Protein AF-A0A1C4XH83-F1 (afdb_monomer_lite)

Radius of gyration: 14.38 Å; chains: 1; bounding box: 30×36×40 Å

Organism: NCBI:txid262898

pLDDT: mean 74.83, std 14.39, range [38.75, 95.5]

Structure (mmCIF, N/CA/C/O backbone):
data_AF-A0A1C4XH83-F1
#
_entry.id   AF-A0A1C4XH83-F1
#
loop_
_atom_site.group_PDB
_atom_site.id
_atom_site.type_symbol
_atom_site.label_atom_id
_atom_site.label_alt_id
_atom_site.label_comp_id
_atom_site.label_asym_id
_atom_site.label_entity_id
_atom_site.label_seq_id
_atom_site.pdbx_PDB_ins_code
_atom_site.Cartn_x
_atom_site.Cartn_y
_atom_site.Cartn_z
_atom_site.occupancy
_atom_site.B_iso_or_equiv
_atom_site.auth_seq_id
_atom_site.auth_comp_id
_atom_site.auth_asym_id
_atom_site.auth_atom_id
_atom_site.pdbx_PDB_model_num
ATOM 1 N N . MET A 1 1 ? -6.998 15.436 -4.321 1.00 38.75 1 MET A N 1
ATOM 2 C CA . MET A 1 1 ? -6.525 14.911 -5.620 1.00 38.75 1 MET A CA 1
ATOM 3 C C . MET A 1 1 ? -5.027 15.148 -5.664 1.00 38.75 1 MET A C 1
ATOM 5 O O . MET A 1 1 ? -4.623 16.292 -5.819 1.00 38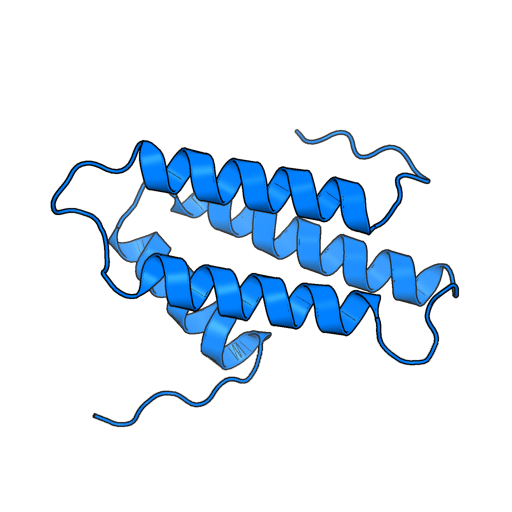.75 1 MET A O 1
ATOM 9 N N . LEU A 1 2 ? -4.226 14.116 -5.385 1.00 40.78 2 LEU A N 1
ATOM 10 C CA . LEU A 1 2 ? -2.765 14.220 -5.368 1.00 40.78 2 LEU A CA 1
ATOM 11 C C . LEU A 1 2 ? -2.278 14.471 -6.800 1.00 40.78 2 LEU A C 1
ATOM 13 O O . LEU A 1 2 ? -2.360 13.585 -7.651 1.00 40.78 2 LEU A O 1
ATOM 17 N N . GLN A 1 3 ? -1.849 15.702 -7.079 1.00 44.22 3 GLN A N 1
ATOM 18 C CA . GLN A 1 3 ? -1.172 16.038 -8.325 1.00 44.22 3 GLN A CA 1
ATOM 19 C C . GLN A 1 3 ? 0.268 15.560 -8.208 1.00 44.22 3 GLN A C 1
ATOM 21 O O . GLN A 1 3 ? 1.104 16.228 -7.617 1.00 44.22 3 GLN A O 1
ATOM 26 N N . VAL A 1 4 ? 0.532 14.369 -8.732 1.00 47.75 4 VAL A N 1
ATOM 27 C CA . VAL A 1 4 ? 1.896 13.862 -8.845 1.00 47.75 4 VAL A CA 1
ATOM 28 C C . VAL A 1 4 ? 2.421 14.279 -10.208 1.00 47.75 4 VAL A C 1
ATOM 30 O O . VAL A 1 4 ? 1.973 13.743 -11.223 1.00 47.75 4 VAL A O 1
ATOM 33 N N . GLU A 1 5 ? 3.312 15.268 -10.217 1.00 44.59 5 GLU A N 1
ATOM 34 C CA . GLU A 1 5 ? 4.002 15.717 -11.423 1.00 44.59 5 GLU A CA 1
ATOM 35 C C . GLU A 1 5 ? 4.884 14.598 -11.999 1.00 44.59 5 GLU A C 1
ATOM 37 O O . GLU A 1 5 ? 5.463 13.771 -11.287 1.00 44.59 5 GLU A O 1
ATOM 42 N N . GLU A 1 6 ? 4.941 14.556 -13.326 1.00 41.38 6 GLU A N 1
ATOM 43 C CA . GLU A 1 6 ? 5.699 13.583 -14.102 1.00 41.38 6 GLU A CA 1
ATOM 44 C C . GLU A 1 6 ? 7.204 13.828 -13.884 1.00 41.38 6 GLU A C 1
ATOM 46 O O . GLU A 1 6 ? 7.745 14.840 -14.323 1.00 41.38 6 GLU A O 1
ATOM 51 N N . GLY A 1 7 ? 7.871 12.926 -13.151 1.00 48.84 7 GLY A N 1
ATOM 52 C CA . GLY A 1 7 ? 9.308 13.015 -12.847 1.00 48.84 7 GLY A CA 1
ATOM 53 C C . GLY A 1 7 ? 9.681 13.110 -11.364 1.00 48.84 7 GLY A C 1
ATOM 54 O O . GLY A 1 7 ? 10.866 13.239 -11.056 1.00 48.84 7 GLY A O 1
ATOM 55 N N . TRP A 1 8 ? 8.721 13.031 -10.437 1.00 46.38 8 TRP A N 1
ATOM 56 C CA . TRP A 1 8 ? 9.055 12.963 -9.011 1.00 46.38 8 TRP A CA 1
ATOM 57 C C . TRP A 1 8 ? 9.791 11.650 -8.681 1.00 46.38 8 TRP A C 1
ATOM 59 O O . TRP A 1 8 ? 9.350 10.595 -9.151 1.00 46.38 8 TRP A O 1
ATOM 69 N N . PRO A 1 9 ? 10.888 11.665 -7.894 1.00 55.53 9 PRO A N 1
ATOM 70 C CA . PRO A 1 9 ? 11.553 10.438 -7.485 1.00 55.53 9 PRO A CA 1
ATOM 71 C C . PRO A 1 9 ? 10.555 9.531 -6.765 1.00 55.53 9 PRO A C 1
ATOM 73 O O . PRO A 1 9 ? 9.911 9.937 -5.802 1.00 55.53 9 PRO A O 1
ATOM 76 N N . THR A 1 10 ? 10.453 8.290 -7.230 1.00 58.44 10 THR A N 1
ATOM 77 C CA . THR A 1 10 ? 9.595 7.195 -6.737 1.00 58.44 10 THR A CA 1
ATOM 78 C C . THR A 1 10 ? 9.553 7.105 -5.205 1.00 58.44 10 THR A C 1
ATOM 80 O O . THR A 1 10 ? 8.520 6.814 -4.610 1.00 58.44 10 THR A O 1
ATOM 83 N N . TYR A 1 11 ? 10.684 7.426 -4.576 1.00 57.53 11 TYR A N 1
ATOM 84 C CA . TYR A 1 11 ?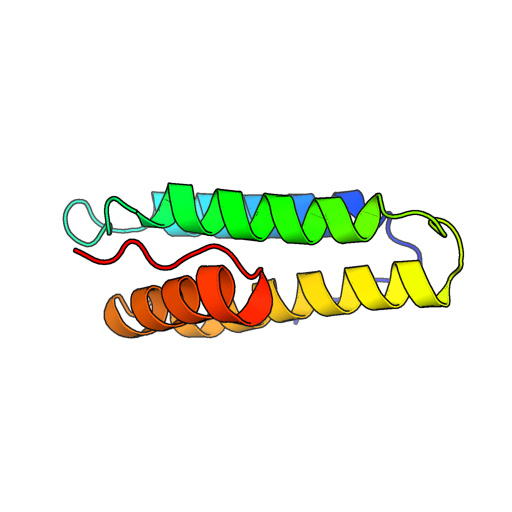 10.896 7.429 -3.135 1.00 57.53 11 TYR A CA 1
ATOM 85 C C . TYR A 1 11 ? 10.130 8.537 -2.385 1.00 57.53 11 TYR A C 1
ATOM 87 O O . TYR A 1 11 ? 9.585 8.278 -1.314 1.00 57.53 11 TYR A O 1
ATOM 95 N N . ASP A 1 12 ? 10.026 9.746 -2.944 1.00 59.91 12 ASP A N 1
ATOM 96 C CA . ASP A 1 12 ? 9.389 10.891 -2.275 1.00 59.91 12 ASP A CA 1
ATOM 97 C C . ASP A 1 12 ? 7.864 10.725 -2.205 1.00 59.91 12 ASP A C 1
ATOM 99 O O . ASP A 1 12 ? 7.252 10.977 -1.167 1.00 59.91 12 ASP A O 1
ATOM 103 N N . ALA A 1 13 ? 7.251 10.199 -3.272 1.00 58.09 13 ALA A N 1
ATOM 104 C CA . ALA A 1 13 ? 5.825 9.863 -3.289 1.00 58.09 13 ALA A CA 1
ATOM 105 C C . ALA A 1 13 ? 5.481 8.770 -2.263 1.00 58.09 13 ALA A C 1
ATOM 107 O O . ALA A 1 13 ? 4.424 8.800 -1.629 1.00 58.09 13 ALA A O 1
ATOM 108 N N . GLY A 1 14 ? 6.393 7.817 -2.075 1.00 62.94 14 GLY A N 1
ATOM 109 C CA . GLY A 1 14 ? 6.251 6.821 -1.032 1.00 62.94 14 GLY A CA 1
ATOM 110 C C . GLY A 1 14 ? 6.374 7.417 0.373 1.00 62.94 14 GLY A C 1
ATOM 111 O O . GLY A 1 14 ? 5.569 7.092 1.244 1.00 62.94 14 GLY A O 1
ATOM 112 N N . LEU A 1 15 ? 7.332 8.318 0.607 1.00 66.25 15 LEU A N 1
ATOM 113 C CA . LEU A 1 15 ? 7.472 8.992 1.902 1.00 66.25 15 LEU A CA 1
ATOM 114 C C . LEU A 1 15 ? 6.227 9.806 2.272 1.00 66.25 15 LEU A C 1
ATOM 116 O O . LEU A 1 15 ? 5.814 9.784 3.432 1.00 66.25 15 LEU A O 1
ATOM 120 N N . GLU A 1 16 ? 5.594 10.479 1.309 1.00 67.25 16 GLU A N 1
ATOM 121 C CA . GLU A 1 16 ? 4.313 11.155 1.546 1.00 67.25 16 GLU A CA 1
ATOM 122 C C . GLU A 1 16 ? 3.211 10.166 1.943 1.00 67.25 16 GLU A C 1
ATOM 124 O O . GLU A 1 16 ? 2.472 10.419 2.897 1.00 67.25 16 GLU A O 1
ATOM 129 N N . PHE A 1 17 ? 3.122 9.013 1.271 1.00 65.12 17 PHE A N 1
ATOM 130 C CA . PHE A 1 17 ? 2.156 7.976 1.628 1.00 65.12 17 PHE A CA 1
ATOM 131 C C . PHE A 1 17 ? 2.392 7.426 3.040 1.00 65.12 17 PHE A C 1
ATOM 133 O O . PHE A 1 17 ? 1.455 7.346 3.840 1.00 65.12 17 PHE A O 1
ATOM 140 N N . GLN A 1 18 ? 3.642 7.104 3.375 1.00 67.81 18 GLN A N 1
ATOM 141 C CA . GLN A 1 18 ? 4.010 6.645 4.710 1.00 67.81 18 GLN A CA 1
ATOM 142 C C . GLN A 1 18 ? 3.677 7.708 5.767 1.00 67.81 18 GLN A C 1
ATOM 144 O O . GLN A 1 18 ? 3.115 7.378 6.811 1.00 67.81 18 GLN A O 1
ATOM 149 N N . GLY A 1 19 ? 3.951 8.983 5.482 1.00 70.31 19 GLY A N 1
ATOM 150 C CA . GLY A 1 19 ? 3.594 10.104 6.349 1.00 70.31 19 GLY A CA 1
ATOM 151 C C . GLY A 1 19 ? 2.088 10.197 6.603 1.00 70.31 19 GLY A C 1
ATOM 152 O O . GLY A 1 19 ? 1.670 10.301 7.755 1.00 70.31 19 GLY A O 1
ATOM 153 N N . LEU A 1 20 ? 1.266 10.086 5.556 1.00 66.69 20 LEU A N 1
ATOM 154 C CA . LEU A 1 20 ? -0.197 10.108 5.669 1.00 66.69 20 LEU A CA 1
ATOM 155 C C . LEU A 1 20 ? -0.737 8.913 6.465 1.00 66.69 20 LEU A C 1
ATOM 157 O O . LEU A 1 20 ? -1.600 9.090 7.326 1.00 66.69 20 LEU A O 1
ATOM 161 N N . ALA A 1 21 ? -0.207 7.710 6.231 1.00 64.44 21 ALA A N 1
ATOM 162 C CA . ALA A 1 21 ? -0.595 6.514 6.974 1.00 64.44 21 ALA A CA 1
ATOM 163 C C . ALA A 1 21 ? -0.233 6.627 8.467 1.00 64.44 21 ALA A C 1
ATOM 165 O O . ALA A 1 21 ? -1.050 6.302 9.330 1.00 64.44 21 ALA A O 1
ATOM 166 N N . VAL A 1 22 ? 0.958 7.146 8.786 1.00 67.88 22 VAL A N 1
ATOM 167 C CA . VAL A 1 22 ? 1.405 7.383 10.169 1.00 67.88 22 VAL A CA 1
ATOM 168 C C . VAL A 1 22 ? 0.575 8.468 10.856 1.00 67.88 22 VAL A C 1
ATOM 170 O O . VAL A 1 22 ? 0.170 8.276 12.004 1.00 67.88 22 VAL A O 1
ATOM 173 N N . SER A 1 23 ? 0.263 9.567 10.165 1.00 67.38 23 SER A N 1
ATOM 174 C CA . SER A 1 23 ? -0.618 10.614 10.693 1.00 67.38 23 SER A CA 1
ATOM 175 C C . SER A 1 23 ? -2.008 10.067 11.014 1.00 67.38 23 SER A C 1
ATOM 177 O O . SER A 1 23 ? -2.474 10.226 12.142 1.00 67.38 23 SER A O 1
ATOM 179 N N . ALA A 1 24 ? -2.628 9.327 10.093 1.00 63.84 24 ALA A N 1
ATOM 180 C CA . ALA A 1 24 ? -3.946 8.741 10.323 1.00 63.84 24 ALA A CA 1
ATOM 181 C C . ALA A 1 24 ? -3.958 7.732 11.490 1.00 63.84 24 ALA A C 1
ATOM 183 O O . ALA A 1 24 ? -4.894 7.696 12.292 1.00 63.84 24 ALA A O 1
ATOM 184 N N . MET A 1 25 ? -2.884 6.950 11.654 1.00 64.06 25 MET A N 1
ATOM 185 C CA . MET A 1 25 ? -2.717 6.089 12.830 1.00 64.06 25 MET A CA 1
ATOM 186 C C . MET A 1 25 ? -2.619 6.892 14.132 1.00 64.06 25 MET A C 1
ATOM 188 O O . MET A 1 25 ? -3.170 6.473 15.147 1.00 64.06 25 MET A O 1
ATOM 192 N N . SER A 1 26 ? -1.929 8.036 14.121 1.00 64.44 26 SER A N 1
ATOM 193 C CA . SER A 1 26 ? -1.769 8.886 15.309 1.00 64.44 26 SER A CA 1
ATOM 194 C C . SER A 1 26 ? -3.060 9.594 15.735 1.00 64.44 26 SER A C 1
ATOM 196 O O . SER A 1 26 ? -3.233 9.898 16.915 1.00 64.44 26 SER A O 1
ATOM 198 N N . GLU A 1 27 ? -3.978 9.805 14.792 1.00 66.25 27 GLU A N 1
ATOM 199 C CA . GLU A 1 27 ? -5.296 10.409 15.015 1.00 66.25 27 GLU A CA 1
ATOM 200 C C . GLU A 1 27 ? -6.360 9.380 15.432 1.00 66.25 27 GLU A C 1
ATOM 202 O O . GLU A 1 27 ? -7.417 9.753 15.943 1.00 66.25 27 GLU A O 1
ATOM 207 N N . THR A 1 28 ? -6.076 8.080 15.283 1.00 63.38 28 THR A N 1
ATOM 208 C CA . THR A 1 28 ? -7.000 7.006 15.670 1.00 63.38 28 THR A CA 1
ATOM 209 C C . THR A 1 28 ? -7.180 6.971 17.199 1.00 63.38 28 THR A C 1
ATOM 211 O O . THR A 1 28 ? -6.193 6.837 17.934 1.00 63.38 28 THR A O 1
ATOM 214 N N . PRO A 1 29 ? -8.421 7.040 17.725 1.00 64.56 29 PRO A N 1
ATOM 215 C CA . PRO A 1 29 ? -8.679 6.986 19.161 1.00 64.56 29 PRO A CA 1
ATOM 216 C C . PRO A 1 29 ? -8.101 5.731 19.833 1.00 64.56 29 PRO A C 1
ATOM 218 O O . PRO A 1 29 ? -8.184 4.614 19.314 1.00 64.56 29 PRO A O 1
ATOM 221 N N . LYS A 1 30 ? -7.552 5.893 21.047 1.00 57.41 30 LYS A N 1
ATOM 222 C CA . LYS A 1 30 ? -7.087 4.762 21.870 1.00 57.41 30 LYS A CA 1
ATOM 223 C C . LYS A 1 30 ? -8.231 3.764 22.089 1.00 57.41 30 LYS A C 1
ATOM 225 O O . LYS A 1 30 ? -9.190 4.081 22.784 1.00 57.41 30 LYS A O 1
ATOM 230 N N . GLY A 1 31 ? -8.080 2.552 21.553 1.00 60.22 31 GLY A N 1
ATOM 231 C CA . GLY A 1 31 ? -9.059 1.461 21.662 1.00 60.22 31 GLY A CA 1
ATOM 232 C C . GLY A 1 31 ? -9.667 1.018 20.328 1.00 60.22 31 GLY A C 1
ATOM 233 O O . GLY A 1 31 ? -10.136 -0.110 20.240 1.00 60.22 31 GLY A O 1
ATOM 234 N N . GLU A 1 32 ? -9.584 1.845 19.283 1.00 62.03 32 GLU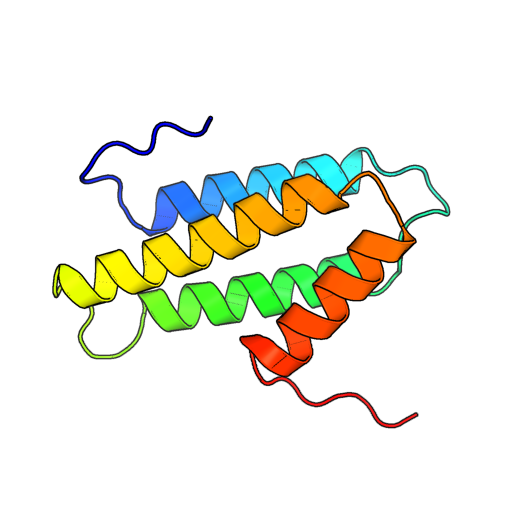 A N 1
ATOM 235 C CA . GLU A 1 32 ? -9.979 1.491 17.902 1.00 62.03 32 GLU A CA 1
ATOM 236 C C . GLU A 1 32 ? -8.793 1.032 17.041 1.00 62.03 32 GLU A C 1
ATOM 238 O O . GLU A 1 32 ? -8.921 0.698 15.861 1.00 62.03 32 GLU A O 1
ATOM 243 N N . TYR A 1 33 ? -7.618 1.025 17.660 1.00 60.19 33 TYR A N 1
ATOM 244 C CA . TYR A 1 33 ? -6.371 0.574 17.086 1.00 60.19 33 TYR A CA 1
ATOM 245 C C . TYR A 1 33 ? -6.351 -0.951 17.014 1.00 60.19 33 TYR A C 1
ATOM 247 O O . TYR A 1 33 ? -6.306 -1.623 18.049 1.00 60.19 33 TYR A O 1
ATOM 255 N N . LEU A 1 34 ? -6.339 -1.509 15.804 1.00 62.34 34 LEU A N 1
ATOM 256 C CA . LEU A 1 34 ? -6.009 -2.919 15.640 1.00 62.34 34 LEU A CA 1
ATOM 257 C C . LEU A 1 34 ? -4.508 -3.072 15.934 1.00 62.34 34 LEU A C 1
ATOM 259 O O . LEU A 1 34 ? -3.696 -2.407 15.286 1.00 62.34 34 LEU A O 1
ATOM 263 N N . PRO A 1 35 ? -4.101 -3.932 16.888 1.00 64.00 35 PRO A N 1
ATOM 264 C CA . PRO A 1 35 ? -2.692 -4.100 17.253 1.00 64.00 35 PRO A CA 1
ATOM 265 C C . PRO A 1 35 ? -1.790 -4.462 16.067 1.00 64.00 35 PRO A C 1
ATOM 267 O O . PRO A 1 35 ? -0.594 -4.184 16.097 1.00 64.00 35 PRO A O 1
ATOM 270 N N . SER A 1 36 ? -2.367 -5.069 15.028 1.00 73.94 36 SER A N 1
ATOM 271 C CA . SER A 1 36 ? -1.692 -5.481 13.801 1.00 73.94 36 SER A CA 1
ATOM 272 C C . SER A 1 36 ? -1.571 -4.382 12.742 1.00 73.94 36 SER A C 1
ATOM 274 O O . SER A 1 36 ? -0.784 -4.566 11.817 1.00 73.94 36 SER A O 1
ATOM 276 N N . THR A 1 37 ? -2.276 -3.245 12.854 1.00 77.88 37 THR A N 1
ATOM 277 C CA . THR A 1 37 ? -2.274 -2.190 11.820 1.00 77.88 37 THR A CA 1
ATOM 278 C C . THR A 1 37 ? -0.870 -1.714 11.439 1.00 77.88 37 THR A C 1
ATOM 280 O O . THR A 1 37 ? -0.565 -1.713 10.248 1.00 77.88 37 THR A O 1
ATOM 283 N N . PRO A 1 38 ? 0.034 -1.369 12.378 1.00 77.00 38 PRO A N 1
ATOM 284 C CA . PRO A 1 38 ? 1.377 -0.919 12.003 1.00 77.00 38 PRO A CA 1
ATOM 285 C C . PRO A 1 38 ? 2.196 -2.020 11.351 1.00 77.00 38 PRO A C 1
ATOM 287 O O . PRO A 1 38 ? 2.957 -1.756 10.430 1.00 77.00 38 PRO A O 1
ATOM 290 N N . THR A 1 39 ? 2.060 -3.257 11.832 1.00 83.06 39 THR A N 1
ATOM 291 C CA . THR A 1 39 ? 2.762 -4.400 11.250 1.00 83.06 39 THR A CA 1
ATOM 292 C C . THR A 1 39 ? 2.305 -4.620 9.814 1.00 83.06 39 THR A C 1
ATOM 294 O O . THR A 1 39 ? 3.147 -4.711 8.930 1.00 83.06 39 THR A O 1
ATOM 297 N N . ALA A 1 40 ? 0.995 -4.632 9.566 1.00 86.50 40 ALA A N 1
ATOM 298 C CA . ALA A 1 40 ? 0.429 -4.792 8.233 1.00 86.50 40 ALA A CA 1
ATOM 299 C C . ALA A 1 40 ? 0.833 -3.645 7.293 1.00 86.50 40 ALA A C 1
ATOM 301 O O . ALA A 1 40 ? 1.308 -3.901 6.192 1.00 86.50 40 ALA A O 1
ATOM 302 N N . LEU A 1 41 ? 0.746 -2.388 7.740 1.00 84.44 41 LEU A N 1
ATOM 303 C CA . LEU A 1 41 ? 1.188 -1.237 6.944 1.00 84.44 41 LEU A CA 1
ATOM 304 C C . LEU A 1 41 ? 2.694 -1.274 6.645 1.00 84.44 41 LEU A C 1
ATOM 306 O O . LEU A 1 41 ? 3.092 -0.928 5.538 1.00 84.44 41 LEU A O 1
ATOM 310 N N . ASN A 1 42 ? 3.528 -1.736 7.583 1.00 83.00 42 ASN A N 1
ATOM 311 C CA . ASN A 1 42 ? 4.963 -1.918 7.344 1.00 83.00 42 ASN A CA 1
AT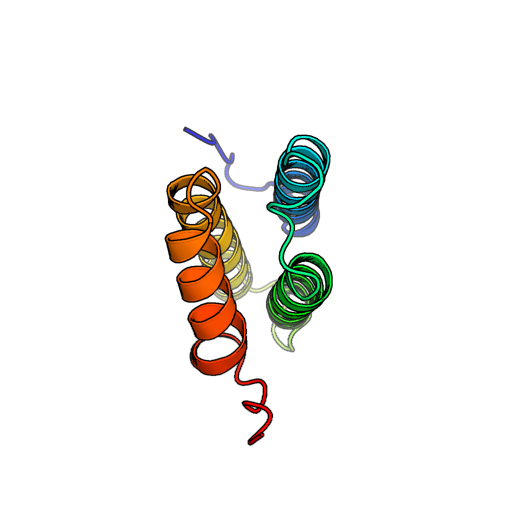OM 312 C C . ASN A 1 42 ? 5.254 -3.030 6.327 1.00 83.00 42 ASN A C 1
ATOM 314 O O . ASN A 1 42 ? 6.176 -2.881 5.530 1.00 83.00 42 ASN A O 1
ATOM 318 N N . LEU A 1 43 ? 4.487 -4.126 6.341 1.00 88.31 43 LEU A N 1
ATOM 319 C CA . LEU A 1 43 ? 4.608 -5.202 5.351 1.00 88.31 43 LEU A CA 1
ATOM 320 C C . LEU A 1 43 ? 4.221 -4.711 3.951 1.00 88.31 43 LEU A C 1
ATOM 322 O O . LEU A 1 43 ? 4.968 -4.929 3.003 1.00 88.31 43 LEU A O 1
ATOM 326 N N . ILE A 1 44 ? 3.103 -3.990 3.840 1.00 89.69 44 ILE A N 1
ATOM 327 C CA . ILE A 1 44 ? 2.652 -3.386 2.577 1.00 89.69 44 ILE A CA 1
ATOM 328 C C . ILE A 1 44 ? 3.699 -2.396 2.060 1.00 89.69 44 ILE A C 1
ATOM 330 O O . ILE A 1 44 ? 4.078 -2.441 0.894 1.00 89.69 44 ILE A O 1
ATOM 334 N N . TRP A 1 45 ? 4.205 -1.523 2.936 1.00 85.44 45 TRP A N 1
ATOM 335 C CA . TRP A 1 45 ? 5.261 -0.578 2.590 1.00 85.44 45 TRP A CA 1
ATOM 336 C C . TRP A 1 45 ? 6.521 -1.286 2.082 1.00 85.44 45 TRP A C 1
ATOM 338 O O . TRP A 1 45 ? 7.024 -0.924 1.023 1.00 85.44 45 TRP A O 1
ATOM 348 N N . GLY A 1 46 ? 6.988 -2.313 2.800 1.00 86.44 46 GLY A N 1
ATOM 349 C CA . GLY A 1 46 ? 8.151 -3.111 2.413 1.00 86.44 46 GLY A CA 1
ATOM 350 C C . GLY A 1 46 ? 7.995 -3.738 1.028 1.00 86.44 46 GLY A C 1
ATOM 351 O O . GLY A 1 46 ? 8.857 -3.545 0.175 1.00 86.44 46 GLY A O 1
ATOM 352 N N . ALA A 1 47 ? 6.862 -4.395 0.771 1.00 89.81 47 ALA A N 1
ATOM 353 C CA . ALA A 1 47 ? 6.580 -5.017 -0.521 1.00 89.81 47 ALA A CA 1
ATOM 354 C C . ALA A 1 47 ? 6.572 -3.997 -1.673 1.00 89.81 47 ALA A C 1
ATOM 356 O O . ALA A 1 47 ? 7.196 -4.218 -2.710 1.00 89.81 47 ALA A O 1
ATOM 357 N N . LEU A 1 48 ? 5.935 -2.840 -1.475 1.00 86.44 48 LEU A N 1
ATOM 358 C CA . LEU A 1 48 ? 5.905 -1.788 -2.490 1.00 86.44 48 LEU A CA 1
ATOM 359 C C . LEU A 1 48 ? 7.291 -1.156 -2.719 1.00 86.44 48 LEU A C 1
ATOM 361 O O . LEU A 1 48 ? 7.599 -0.739 -3.834 1.00 86.44 48 LEU A O 1
ATOM 365 N N . THR A 1 49 ? 8.145 -1.073 -1.692 1.00 83.12 49 THR A N 1
ATOM 366 C CA . THR A 1 49 ? 9.539 -0.632 -1.864 1.00 83.12 49 THR A CA 1
ATOM 367 C C . THR A 1 49 ? 10.407 -1.675 -2.556 1.00 83.12 49 THR A C 1
ATOM 369 O O . THR A 1 49 ? 11.219 -1.304 -3.401 1.00 83.12 49 THR A O 1
ATOM 372 N N . ASP A 1 50 ? 10.183 -2.963 -2.293 1.00 86.38 50 ASP A N 1
ATOM 373 C CA . ASP A 1 50 ? 10.883 -4.052 -2.978 1.00 86.38 50 ASP A CA 1
ATOM 374 C C . ASP A 1 50 ? 10.581 -4.042 -4.488 1.00 86.38 50 ASP A C 1
ATOM 376 O O . ASP A 1 50 ? 11.479 -4.264 -5.301 1.00 86.38 50 ASP A O 1
ATOM 380 N N . GLU A 1 51 ? 9.348 -3.705 -4.893 1.00 83.81 51 GLU A N 1
ATOM 381 C CA . GLU A 1 51 ? 8.990 -3.505 -6.306 1.00 83.81 51 GLU A CA 1
ATOM 382 C C . GLU A 1 51 ? 9.784 -2.364 -6.964 1.00 83.81 51 GLU A C 1
ATOM 384 O O . GLU A 1 51 ? 10.206 -2.487 -8.117 1.00 83.81 51 GLU A O 1
ATOM 389 N N . MET A 1 52 ? 10.018 -1.264 -6.237 1.00 77.94 52 MET A N 1
ATOM 390 C CA . MET A 1 52 ? 10.812 -0.124 -6.721 1.00 77.94 52 MET A CA 1
ATOM 391 C C . MET A 1 52 ? 12.311 -0.439 -6.832 1.00 77.94 52 MET A C 1
ATOM 393 O O . MET A 1 52 ? 13.016 0.187 -7.630 1.00 77.94 52 MET A O 1
ATOM 397 N N . ASP A 1 53 ? 12.796 -1.401 -6.048 1.00 81.62 53 ASP A N 1
ATOM 398 C CA . ASP A 1 53 ? 14.198 -1.826 -6.018 1.00 81.62 53 ASP A CA 1
ATOM 399 C C . ASP A 1 53 ? 14.467 -3.102 -6.843 1.00 81.62 53 ASP A C 1
ATOM 401 O O . ASP A 1 53 ? 15.609 -3.566 -6.934 1.00 81.62 53 ASP A O 1
ATOM 405 N N . ALA A 1 54 ? 13.445 -3.653 -7.505 1.00 81.94 54 ALA A N 1
ATOM 406 C CA . ALA A 1 54 ? 13.553 -4.870 -8.298 1.00 81.94 54 ALA A CA 1
ATOM 407 C C . ALA A 1 54 ? 14.513 -4.731 -9.509 1.00 81.94 54 ALA A C 1
ATOM 409 O O . ALA A 1 54 ? 14.660 -3.651 -10.096 1.00 81.94 54 ALA A O 1
ATOM 410 N N . PRO A 1 55 ? 15.151 -5.835 -9.959 1.00 77.19 55 PRO A N 1
ATOM 411 C CA . PRO A 1 55 ? 15.966 -5.838 -11.175 1.00 77.19 55 PRO A CA 1
ATOM 412 C C . PRO A 1 55 ? 15.193 -5.284 -12.383 1.00 77.19 55 PRO A C 1
ATOM 414 O O . PRO A 1 55 ? 14.053 -5.676 -12.622 1.00 77.19 55 PRO A O 1
ATOM 417 N N . GLY A 1 56 ? 15.818 -4.381 -13.147 1.00 67.75 56 GLY A N 1
ATOM 418 C CA . GLY A 1 56 ? 15.160 -3.631 -14.232 1.00 67.75 56 GLY A CA 1
ATOM 419 C C . GLY A 1 56 ? 14.788 -2.181 -13.877 1.00 67.75 56 GLY A C 1
ATOM 420 O O . GLY A 1 56 ? 14.373 -1.426 -14.756 1.00 67.75 56 GLY A O 1
ATOM 421 N N . ARG A 1 57 ? 15.033 -1.764 -12.626 1.00 64.25 57 ARG A N 1
ATOM 422 C CA . ARG A 1 57 ? 14.969 -0.370 -12.151 1.00 64.25 57 ARG A CA 1
ATOM 423 C C . ARG A 1 57 ? 15.617 0.633 -13.114 1.00 64.25 57 ARG A C 1
ATOM 425 O O . ARG A 1 57 ? 16.727 0.407 -13.606 1.00 64.25 57 ARG A O 1
ATOM 432 N N . GLY A 1 58 ? 14.950 1.771 -13.317 1.00 62.00 58 GLY A N 1
ATOM 433 C CA . GLY A 1 58 ? 15.376 2.838 -14.228 1.00 62.00 58 GLY A CA 1
ATOM 434 C C . GLY A 1 58 ? 14.816 2.708 -15.648 1.00 62.00 58 GLY A C 1
ATOM 435 O O . GLY A 1 58 ? 15.026 3.604 -16.468 1.00 62.00 58 GLY A O 1
ATOM 436 N N . ALA A 1 59 ? 14.097 1.620 -15.948 1.00 75.38 59 ALA A N 1
ATOM 437 C CA . ALA A 1 59 ? 13.218 1.555 -17.107 1.00 75.38 59 ALA A CA 1
ATOM 438 C C . ALA A 1 59 ? 11.926 2.342 -16.801 1.00 75.38 59 ALA A C 1
ATOM 440 O O . ALA A 1 59 ? 11.239 2.007 -15.829 1.00 75.38 59 ALA A O 1
ATOM 441 N N . PRO A 1 60 ? 11.553 3.349 -17.616 1.00 75.00 60 PRO A N 1
ATOM 442 C CA . PRO A 1 60 ? 10.395 4.202 -17.349 1.00 75.00 60 PRO A CA 1
ATOM 443 C C . PRO A 1 60 ? 9.095 3.431 -17.099 1.00 75.00 60 PRO A C 1
ATOM 445 O O . PRO A 1 60 ? 8.286 3.830 -16.266 1.00 75.00 60 PRO A O 1
ATOM 448 N N . GLU A 1 61 ? 8.882 2.313 -17.792 1.00 75.62 61 GLU A N 1
ATOM 449 C CA . GLU A 1 61 ? 7.664 1.514 -17.679 1.00 75.62 61 GLU A CA 1
ATOM 450 C C . GLU A 1 61 ? 7.571 0.757 -16.349 1.00 75.62 61 GLU A C 1
ATOM 452 O O . GLU A 1 61 ? 6.477 0.659 -15.785 1.00 75.62 61 GLU A O 1
ATOM 457 N N . GLN A 1 62 ? 8.700 0.242 -15.852 1.00 72.88 62 GLN A N 1
ATOM 458 C CA . GLN A 1 62 ? 8.779 -0.478 -14.579 1.00 72.88 62 GLN A CA 1
ATOM 459 C C . GLN A 1 62 ? 8.654 0.495 -13.408 1.00 72.88 62 GLN A C 1
ATOM 461 O O . GLN A 1 62 ? 7.830 0.277 -12.520 1.00 72.88 62 GLN A O 1
ATOM 466 N N . ASP A 1 63 ? 9.368 1.620 -13.472 1.00 76.88 63 ASP A N 1
ATOM 467 C CA . ASP A 1 63 ? 9.256 2.687 -12.479 1.00 76.88 63 ASP A CA 1
ATOM 468 C C . ASP A 1 63 ? 7.813 3.227 -12.443 1.00 76.88 63 ASP A C 1
ATOM 470 O O . ASP A 1 63 ? 7.212 3.357 -11.377 1.00 76.88 63 ASP A O 1
ATOM 474 N N . ALA A 1 64 ? 7.186 3.449 -13.605 1.00 80.69 64 ALA A N 1
ATOM 475 C CA . ALA A 1 64 ? 5.794 3.888 -13.668 1.00 80.69 64 ALA A CA 1
ATOM 476 C C . ALA A 1 64 ? 4.806 2.839 -13.130 1.00 80.69 64 ALA A C 1
ATOM 478 O O . ALA A 1 64 ? 3.763 3.216 -12.594 1.00 80.69 64 ALA A O 1
ATOM 479 N N . ALA A 1 65 ? 5.086 1.542 -13.277 1.00 82.81 65 ALA A N 1
ATOM 480 C CA . ALA A 1 65 ? 4.252 0.483 -12.712 1.00 82.81 65 ALA A CA 1
ATOM 481 C C . ALA A 1 65 ? 4.312 0.473 -11.181 1.00 82.81 65 ALA A C 1
ATOM 483 O O . ALA A 1 65 ? 3.254 0.540 -10.555 1.00 82.81 65 ALA A O 1
ATOM 484 N N . ALA A 1 66 ? 5.512 0.510 -10.599 1.00 82.06 66 ALA A N 1
ATOM 485 C CA . ALA A 1 66 ? 5.694 0.567 -9.149 1.00 82.06 66 ALA A CA 1
ATOM 486 C C . ALA A 1 66 ? 5.053 1.834 -8.546 1.00 82.06 66 ALA A C 1
ATOM 488 O O . ALA A 1 66 ? 4.317 1.765 -7.562 1.00 82.06 66 ALA A O 1
ATOM 489 N N . VAL A 1 67 ? 5.210 2.996 -9.202 1.00 79.31 67 VAL A N 1
ATOM 490 C CA . VAL A 1 67 ? 4.536 4.245 -8.789 1.00 79.31 67 VAL A CA 1
ATOM 491 C C . VAL A 1 67 ? 3.020 4.107 -8.821 1.00 79.31 67 VAL A C 1
ATOM 493 O O . VAL A 1 67 ? 2.338 4.585 -7.913 1.00 79.31 67 VAL A O 1
ATOM 496 N N . ARG A 1 68 ? 2.461 3.508 -9.880 1.00 84.31 68 ARG A N 1
ATOM 497 C CA . ARG A 1 68 ? 1.010 3.297 -9.971 1.00 84.31 68 ARG A CA 1
ATOM 498 C C . ARG A 1 68 ? 0.520 2.402 -8.840 1.00 84.31 68 ARG A C 1
ATOM 500 O O . ARG A 1 68 ? -0.506 2.728 -8.251 1.00 84.31 68 ARG A O 1
ATOM 507 N N . HIS A 1 69 ? 1.258 1.345 -8.517 1.00 86.88 69 HIS A N 1
ATOM 508 C CA . HIS A 1 69 ? 0.874 0.403 -7.473 1.00 86.88 69 HIS A CA 1
ATOM 509 C C . HIS A 1 69 ? 0.898 1.053 -6.083 1.00 86.88 69 HIS A C 1
ATOM 511 O O . HIS A 1 69 ? -0.079 0.978 -5.339 1.00 86.88 69 HIS A O 1
ATOM 517 N N . MET A 1 70 ? 1.938 1.839 -5.789 1.00 83.88 70 MET A N 1
ATOM 518 C CA . MET A 1 70 ? 2.025 2.604 -4.543 1.00 83.88 70 MET A CA 1
ATOM 519 C C . MET A 1 70 ? 0.917 3.660 -4.418 1.00 83.88 70 MET A C 1
ATOM 521 O O . MET A 1 70 ? 0.298 3.799 -3.363 1.00 83.88 70 MET A O 1
ATOM 525 N N . LYS A 1 71 ? 0.600 4.374 -5.507 1.00 79.75 71 LYS A N 1
ATOM 526 C CA . LYS A 1 71 ? -0.533 5.316 -5.539 1.00 79.75 71 LYS A CA 1
ATOM 527 C C . LYS A 1 71 ? -1.874 4.621 -5.329 1.00 79.75 71 LYS A C 1
ATOM 529 O O . LYS A 1 71 ? -2.759 5.208 -4.710 1.00 79.75 71 LYS A O 1
A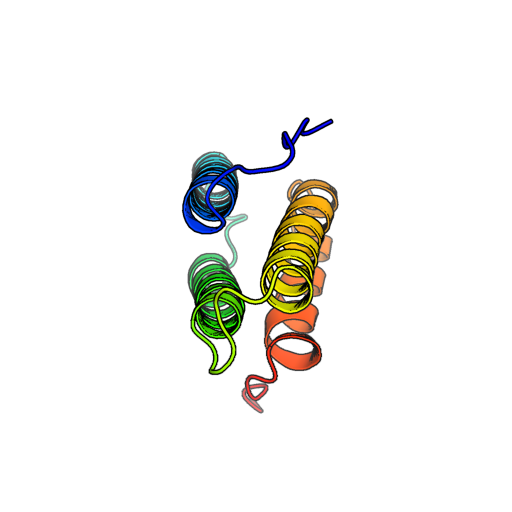TOM 534 N N . GLN A 1 72 ? -2.039 3.414 -5.862 1.00 86.38 72 GLN A N 1
ATOM 535 C CA . GLN A 1 72 ? -3.257 2.632 -5.699 1.00 86.38 72 GLN A CA 1
ATOM 536 C C . GLN A 1 72 ? -3.447 2.217 -4.238 1.00 86.38 72 GLN A C 1
ATOM 538 O O . GLN A 1 72 ? -4.496 2.528 -3.676 1.00 86.38 72 GLN A O 1
ATOM 543 N N . ALA A 1 73 ? -2.426 1.621 -3.610 1.00 86.94 73 ALA A N 1
ATOM 544 C CA . ALA A 1 73 ? -2.441 1.293 -2.182 1.00 86.94 73 ALA A CA 1
ATOM 545 C C . ALA A 1 73 ? -2.831 2.518 -1.342 1.00 86.94 73 ALA A C 1
ATOM 547 O O . ALA A 1 73 ? -3.727 2.468 -0.499 1.00 86.94 73 ALA A O 1
ATOM 548 N N . ALA A 1 74 ? -2.221 3.665 -1.653 1.00 80.94 74 ALA A N 1
ATOM 549 C CA . ALA A 1 74 ? -2.492 4.916 -0.966 1.00 80.94 74 ALA A CA 1
ATOM 550 C C . ALA A 1 74 ? -3.924 5.416 -1.116 1.00 80.94 74 ALA A C 1
ATOM 552 O O . ALA A 1 74 ? -4.564 5.782 -0.128 1.00 80.94 74 ALA A O 1
ATOM 553 N N . ALA A 1 75 ? -4.428 5.443 -2.347 1.00 80.12 75 ALA A N 1
ATOM 554 C CA . ALA A 1 75 ? -5.783 5.887 -2.623 1.00 80.12 75 ALA A CA 1
ATOM 555 C C . ALA A 1 75 ? -6.808 4.990 -1.920 1.00 80.12 75 ALA A C 1
ATOM 557 O O . ALA A 1 75 ? -7.726 5.503 -1.289 1.00 80.12 75 ALA A O 1
ATOM 558 N N . GLU A 1 76 ? -6.626 3.672 -1.981 1.00 87.25 76 GLU A N 1
ATOM 559 C CA . GLU A 1 76 ? -7.511 2.707 -1.334 1.00 87.25 76 GLU A CA 1
ATOM 560 C C . GLU A 1 76 ? -7.488 2.850 0.193 1.00 87.25 76 GLU A C 1
ATOM 562 O O . GLU A 1 76 ? -8.555 2.949 0.801 1.00 87.25 76 GLU A O 1
ATOM 567 N N . TRP A 1 77 ? -6.309 2.974 0.814 1.00 84.88 77 TRP A N 1
ATOM 568 C 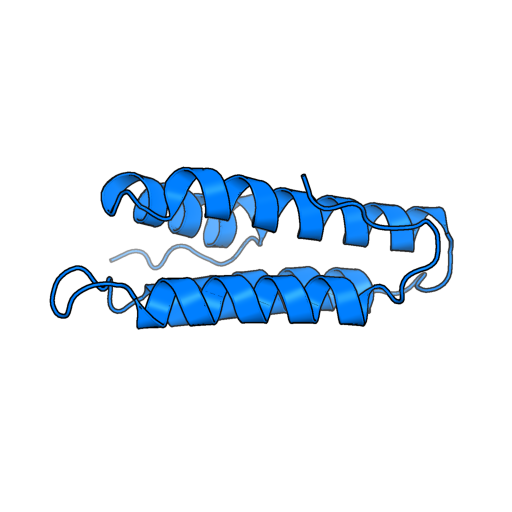CA . TRP A 1 77 ? -6.194 3.209 2.257 1.00 84.88 77 TRP A CA 1
ATOM 569 C C . TRP A 1 77 ? -6.980 4.446 2.701 1.00 84.88 77 TRP A C 1
ATOM 571 O O . TRP A 1 77 ? -7.769 4.376 3.642 1.00 84.88 77 TRP A O 1
ATOM 581 N N . LEU A 1 78 ? -6.832 5.566 1.988 1.00 80.12 78 LEU A N 1
ATOM 582 C CA . LEU A 1 78 ? -7.535 6.812 2.309 1.00 80.12 78 LEU A CA 1
ATOM 583 C C . LEU A 1 78 ? -9.062 6.695 2.194 1.00 80.12 78 LEU A C 1
ATOM 585 O O . LEU A 1 78 ? -9.764 7.480 2.823 1.00 80.12 78 LEU A O 1
ATOM 589 N N . THR A 1 79 ? -9.593 5.742 1.419 1.00 83.19 79 THR A N 1
ATOM 590 C CA . THR A 1 79 ? -11.049 5.511 1.352 1.00 83.19 79 THR A CA 1
ATOM 591 C C . THR A 1 79 ? -11.594 4.714 2.530 1.00 83.19 79 THR A C 1
ATOM 593 O O . THR A 1 79 ? -12.782 4.817 2.825 1.00 83.19 79 THR A O 1
ATOM 596 N N . VAL A 1 80 ? -10.742 3.937 3.204 1.00 83.19 80 VAL A N 1
ATOM 597 C CA . VAL A 1 80 ? -11.145 3.036 4.293 1.00 83.19 80 VAL A CA 1
ATOM 598 C C . VAL A 1 80 ? -10.678 3.509 5.667 1.00 83.19 80 VAL A C 1
ATOM 600 O O . VAL A 1 80 ? -11.131 2.975 6.674 1.00 83.19 80 VAL A O 1
ATOM 603 N N . VAL A 1 81 ? -9.779 4.498 5.729 1.00 79.00 81 VAL A N 1
ATOM 604 C CA . VAL A 1 81 ? -9.049 4.887 6.946 1.00 79.00 81 VAL A CA 1
ATOM 605 C C . VAL A 1 81 ? -9.942 5.308 8.111 1.00 79.00 81 VAL A C 1
ATOM 607 O O . VAL A 1 81 ? -9.528 5.153 9.252 1.00 79.00 81 VAL A O 1
ATOM 610 N N . ASP A 1 82 ? -11.167 5.764 7.866 1.00 79.50 82 ASP A N 1
ATOM 611 C CA . ASP A 1 82 ? -12.099 6.184 8.921 1.00 79.50 82 ASP A CA 1
ATOM 612 C C . ASP A 1 82 ? -12.978 5.037 9.461 1.00 79.50 82 ASP A C 1
ATOM 614 O O . ASP A 1 82 ? -13.671 5.206 10.463 1.00 79.50 82 ASP A O 1
ATOM 618 N N . SER A 1 83 ? -12.943 3.854 8.836 1.00 84.31 83 SER A N 1
ATOM 619 C CA . SER A 1 83 ? -13.780 2.700 9.180 1.00 84.31 83 SER A CA 1
ATOM 620 C C . SER A 1 83 ? -12.934 1.544 9.726 1.00 84.31 83 SER A C 1
ATOM 622 O O . SER A 1 83 ? -12.133 0.965 8.993 1.00 84.31 83 SER A O 1
ATOM 624 N N . PRO A 1 84 ? -13.085 1.152 11.006 1.00 81.50 84 PRO A N 1
ATOM 625 C CA . PRO A 1 84 ? -12.317 0.046 11.578 1.00 81.50 84 PRO A CA 1
ATOM 626 C C . PRO A 1 84 ? -12.464 -1.281 10.820 1.00 81.50 84 PRO A C 1
ATOM 628 O O . PRO A 1 84 ? -11.480 -2.005 10.672 1.00 81.50 84 PRO A O 1
ATOM 631 N N . GLU A 1 85 ? -13.672 -1.588 10.342 1.00 88.00 85 GLU A N 1
ATOM 632 C CA . GLU A 1 85 ? -13.972 -2.806 9.582 1.00 88.00 85 GLU A CA 1
ATOM 633 C C . GLU A 1 85 ? -13.316 -2.770 8.199 1.00 88.00 85 GLU A C 1
ATOM 635 O O . GLU A 1 85 ? -12.605 -3.706 7.828 1.00 88.00 85 GLU A O 1
ATOM 640 N N . ASP A 1 86 ? -13.460 -1.657 7.476 1.00 88.81 86 ASP A N 1
ATOM 641 C CA . ASP A 1 86 ? -12.886 -1.532 6.135 1.00 88.81 86 ASP A CA 1
ATOM 642 C C . ASP A 1 86 ? -11.356 -1.455 6.181 1.00 88.81 86 ASP A C 1
ATOM 644 O O . ASP A 1 86 ? -10.686 -2.026 5.320 1.00 88.81 86 ASP A O 1
ATOM 648 N N . ARG A 1 87 ? -10.774 -0.830 7.219 1.00 87.94 87 ARG A N 1
ATOM 649 C CA . ARG A 1 87 ? -9.327 -0.896 7.481 1.00 87.94 87 ARG A CA 1
ATOM 650 C C . ARG A 1 87 ? -8.874 -2.342 7.641 1.00 87.94 87 ARG A C 1
ATOM 652 O O . ARG A 1 87 ? -7.878 -2.724 7.038 1.00 87.94 87 ARG A O 1
ATOM 659 N N . ALA A 1 88 ? -9.576 -3.142 8.445 1.00 87.06 88 ALA A N 1
ATOM 660 C CA . ALA A 1 88 ? -9.215 -4.542 8.655 1.00 87.06 88 ALA A CA 1
ATOM 661 C C . ALA A 1 88 ? -9.257 -5.335 7.339 1.00 87.06 88 ALA A C 1
ATOM 663 O O . ALA A 1 88 ? -8.311 -6.060 7.036 1.00 87.06 88 ALA A O 1
ATOM 664 N N . ALA A 1 89 ? -10.309 -5.145 6.538 1.00 91.44 89 ALA A N 1
ATOM 665 C CA . ALA A 1 89 ? -10.465 -5.801 5.242 1.00 91.44 89 ALA A CA 1
ATOM 666 C C . ALA A 1 89 ? -9.395 -5.364 4.225 1.00 91.44 89 ALA A C 1
ATOM 668 O O . ALA A 1 89 ? -8.841 -6.201 3.512 1.00 91.44 89 ALA A O 1
ATOM 669 N N . TYR A 1 90 ? -9.068 -4.068 4.181 1.00 91.94 90 TYR A N 1
ATOM 670 C CA . TYR A 1 90 ? -7.977 -3.543 3.361 1.00 91.94 90 TYR A CA 1
ATOM 671 C C . TYR A 1 90 ? -6.645 -4.186 3.742 1.00 91.94 90 TYR A C 1
ATOM 673 O O . TYR A 1 90 ? -5.934 -4.666 2.863 1.00 91.94 90 TYR A O 1
ATOM 681 N N . LEU A 1 91 ? -6.323 -4.215 5.039 1.00 90.31 91 LEU A N 1
ATOM 682 C CA . LEU A 1 91 ? -5.052 -4.740 5.529 1.00 90.31 91 LEU A CA 1
ATOM 683 C C . LEU A 1 91 ? -4.925 -6.246 5.273 1.00 90.31 91 LEU A C 1
ATOM 685 O O . LEU A 1 91 ? -3.860 -6.672 4.841 1.00 90.31 91 LEU A O 1
ATOM 689 N N . ASP A 1 92 ? -5.985 -7.036 5.486 1.00 92.56 92 ASP A N 1
ATOM 690 C CA . ASP A 1 92 ? -5.970 -8.479 5.192 1.00 92.56 92 ASP A CA 1
ATOM 691 C C . ASP A 1 92 ? -5.705 -8.741 3.706 1.00 92.56 92 ASP A C 1
ATOM 693 O O . ASP A 1 92 ? -4.752 -9.444 3.364 1.00 92.56 92 ASP A O 1
ATOM 697 N N . ARG A 1 93 ? -6.491 -8.116 2.818 1.00 95.38 93 ARG A N 1
ATOM 698 C CA . ARG A 1 93 ? -6.340 -8.305 1.370 1.00 95.38 93 ARG A CA 1
ATOM 699 C C . ARG A 1 93 ? -4.960 -7.868 0.894 1.00 95.38 93 ARG A C 1
ATOM 701 O O . ARG A 1 93 ? -4.309 -8.609 0.169 1.00 95.38 93 ARG A O 1
ATOM 708 N N . TRP A 1 94 ? -4.500 -6.681 1.286 1.00 93.81 94 TRP A N 1
ATOM 709 C CA . TRP A 1 94 ? -3.213 -6.182 0.807 1.00 93.81 94 TRP A CA 1
ATOM 710 C C . TRP A 1 94 ? -2.048 -7.034 1.299 1.00 93.81 94 TRP A C 1
ATOM 712 O O . TRP A 1 94 ? -1.194 -7.400 0.502 1.00 93.81 94 TRP A O 1
ATOM 722 N N . VAL A 1 95 ? -2.015 -7.403 2.581 1.00 92.44 95 VAL A N 1
ATOM 723 C CA . VAL A 1 95 ? -0.923 -8.228 3.116 1.00 92.44 95 VAL A CA 1
ATOM 724 C C . VAL A 1 95 ? -0.901 -9.606 2.455 1.00 92.44 95 VAL A C 1
ATOM 726 O O . VAL A 1 95 ? 0.170 -10.094 2.096 1.00 92.44 95 VAL A O 1
ATOM 729 N N . HIS A 1 96 ? -2.057 -10.241 2.283 1.00 94.12 96 HIS A N 1
ATOM 730 C CA . HIS A 1 96 ? -2.104 -11.648 1.895 1.00 94.12 96 HIS A CA 1
ATOM 731 C C . HIS A 1 96 ? -2.271 -11.880 0.400 1.00 94.12 96 HIS A C 1
ATOM 733 O O . HIS A 1 96 ? -1.629 -12.773 -0.149 1.00 94.12 96 HIS A O 1
ATOM 739 N N . ASP A 1 97 ? -3.118 -11.096 -0.257 1.00 95.50 97 ASP A N 1
ATOM 740 C CA . ASP A 1 97 ? -3.483 -11.331 -1.651 1.00 95.50 97 ASP A CA 1
ATOM 741 C C . ASP A 1 97 ? -2.630 -10.483 -2.604 1.00 95.50 97 ASP A C 1
ATOM 743 O O . ASP A 1 97 ? -2.185 -11.002 -3.624 1.00 95.50 97 ASP A O 1
ATOM 747 N N . GLU A 1 98 ? -2.342 -9.222 -2.255 1.00 94.06 98 GLU A N 1
ATOM 748 C CA . GLU A 1 98 ? -1.510 -8.337 -3.092 1.00 94.06 98 GLU A CA 1
ATOM 749 C C . GLU A 1 98 ? -0.007 -8.531 -2.817 1.00 94.06 98 GLU A C 1
ATOM 751 O O . GLU A 1 98 ? 0.780 -8.709 -3.743 1.00 94.06 98 GLU A O 1
ATOM 756 N N . CYS A 1 99 ? 0.410 -8.552 -1.545 1.00 90.94 99 CYS A N 1
ATOM 757 C CA . CYS A 1 99 ? 1.817 -8.728 -1.160 1.00 90.94 99 CYS A CA 1
ATOM 758 C C . CYS A 1 99 ? 2.242 -10.202 -1.021 1.00 90.94 99 CYS A C 1
ATOM 760 O O . CYS A 1 99 ? 3.437 -10.493 -0.974 1.00 90.94 99 CYS A O 1
ATOM 762 N N . GLY A 1 100 ? 1.292 -11.139 -0.936 1.00 93.31 100 GLY A N 1
ATOM 763 C CA . GLY A 1 100 ? 1.577 -12.577 -0.901 1.00 93.31 100 GLY A CA 1
ATOM 764 C C . GLY A 1 100 ? 2.115 -13.122 0.429 1.00 93.31 100 GLY A C 1
ATOM 765 O O . GLY A 1 100 ? 2.645 -14.234 0.452 1.00 93.31 100 GLY A O 1
ATOM 766 N N . TYR A 1 101 ? 2.007 -12.383 1.539 1.00 90.44 101 TYR A N 1
ATOM 767 C CA . TYR A 1 101 ? 2.401 -12.906 2.851 1.00 90.44 101 TYR A CA 1
ATOM 768 C C . TYR A 1 101 ? 1.436 -14.002 3.315 1.00 90.44 101 TYR A C 1
ATOM 770 O O . TYR A 1 101 ? 0.224 -13.921 3.116 1.00 90.44 101 TYR A O 1
ATOM 778 N N . GLU A 1 102 ? 1.951 -15.026 3.992 1.00 89.88 102 GLU A N 1
ATOM 779 C CA . GLU A 1 102 ? 1.117 -16.121 4.489 1.00 89.88 102 GLU A CA 1
ATOM 780 C C . GLU A 1 102 ? 0.102 -15.634 5.535 1.00 89.88 102 GLU A C 1
ATOM 782 O O . GLU A 1 102 ? 0.429 -14.871 6.449 1.00 89.88 102 GLU A O 1
ATOM 787 N N . ARG A 1 103 ? -1.142 -16.117 5.428 1.00 86.62 103 ARG A N 1
ATOM 788 C CA . ARG A 1 103 ? -2.125 -16.003 6.510 1.00 86.62 103 ARG A CA 1
ATOM 789 C C . ARG A 1 103 ? -1.662 -16.901 7.648 1.00 86.62 103 ARG A C 1
ATOM 791 O O . ARG A 1 103 ? -1.530 -18.108 7.456 1.00 86.62 103 ARG A O 1
ATOM 798 N N . SER A 1 104 ? -1.439 -16.336 8.834 1.00 68.19 104 SER A N 1
ATOM 799 C CA . SER A 1 104 ? -1.254 -17.160 10.030 1.00 68.19 104 SER A CA 1
ATOM 800 C C . SER A 1 104 ? -2.531 -17.964 10.250 1.00 68.19 104 SER A C 1
ATOM 802 O O . SER A 1 104 ? -3.559 -17.412 10.635 1.00 68.19 104 SER A O 1
ATOM 804 N N . LEU A 1 105 ? -2.468 -19.265 9.973 1.00 51.94 105 LEU A N 1
ATOM 805 C CA . LEU A 1 105 ? -3.513 -20.214 10.331 1.00 51.94 105 LEU A CA 1
ATOM 806 C C . LEU A 1 105 ? -3.527 -20.316 11.862 1.00 51.94 105 LEU A C 1
ATOM 808 O O . LEU A 1 105 ? -2.686 -21.002 12.442 1.00 51.94 105 LEU A O 1
ATOM 812 N N . SER A 1 106 ? -4.426 -19.578 12.513 1.00 45.12 106 SER A N 1
ATOM 813 C CA . SER A 1 106 ? -4.768 -19.799 13.924 1.00 45.12 106 SER A CA 1
ATOM 814 C C . SER A 1 106 ? -5.752 -20.947 14.070 1.00 45.12 106 SER A C 1
ATOM 816 O O . SER A 1 106 ? -6.742 -20.932 13.300 1.00 45.12 106 SER A O 1
#

Secondary structure (DSSP, 8-state):
-----TT--HHHHHHHHHHHHHHHHHHS-TTS--TTHHHHHHHHHHHHHHHHHSTTTT-HHHHHHHHHHHHHHHHHHHHHTT-HHHHHHHHHHIIIIIS-PPP---

Sequence (106 aa):
MLQVEEGWPTYDAGLEFQGLAVSAMSETPKGEYLPSTPTALNLIWGALTDEMDAPGRGAPEQDAAAVRHMKQAAAEWLTVVDSPEDRAAYLDRWVHDECGYERSLS

Foldseek 3Di:
DDPDDDPDPLVVLLVVLVVVLVVLQVVDDPPLDDPCLVVLVVLLSVLLVCQCVDPPHPPPVSSVVSSVVSVVLSVLCVVCSVPSVSSVVSSVCSNPVVSNDDDPPD